Protein AF-A0A8S3JHW5-F1 (afdb_monomer_lite)

Structure (mmCIF, N/CA/C/O backbone):
data_AF-A0A8S3JHW5-F1
#
_entry.id   AF-A0A8S3JHW5-F1
#
loop_
_atom_site.group_PDB
_atom_site.id
_atom_site.type_symbol
_atom_site.label_atom_id
_atom_site.label_alt_id
_atom_site.label_comp_id
_atom_site.label_asym_id
_atom_site.label_entity_id
_atom_site.label_seq_id
_atom_site.pdbx_PDB_ins_code
_atom_site.Cartn_x
_atom_site.Cartn_y
_atom_site.Cartn_z
_atom_site.occupancy
_atom_site.B_iso_or_equiv
_atom_site.auth_seq_id
_atom_site.auth_comp_id
_atom_site.auth_asym_id
_atom_site.auth_atom_id
_atom_site.pdbx_PDB_model_num
ATOM 1 N N . VAL A 1 1 ? 0.989 -4.418 7.728 1.00 42.28 1 VAL A N 1
ATOM 2 C CA . VAL A 1 1 ? -0.104 -4.274 6.741 1.00 42.28 1 VAL A CA 1
ATOM 3 C C . VAL A 1 1 ? 0.457 -4.652 5.375 1.00 42.28 1 VAL A C 1
ATOM 5 O O . VAL A 1 1 ? 1.596 -4.305 5.095 1.00 42.28 1 VAL A O 1
ATOM 8 N N . ARG A 1 2 ? -0.234 -5.483 4.581 1.00 38.41 2 ARG A N 1
ATOM 9 C CA . ARG A 1 2 ? 0.248 -5.898 3.248 1.00 38.41 2 ARG A CA 1
ATOM 10 C C . ARG A 1 2 ? -0.390 -4.970 2.220 1.00 38.41 2 ARG A C 1
ATOM 12 O O . ARG A 1 2 ? -1.600 -5.035 2.038 1.00 38.41 2 ARG A O 1
ATOM 19 N N . ILE A 1 3 ? 0.409 -4.137 1.556 1.00 46.38 3 ILE A N 1
ATOM 20 C CA . ILE A 1 3 ? -0.020 -3.466 0.327 1.00 46.38 3 ILE A CA 1
ATOM 21 C C . ILE A 1 3 ? -0.131 -4.574 -0.718 1.00 46.38 3 ILE A C 1
ATOM 23 O O . ILE A 1 3 ? 0.880 -5.123 -1.156 1.00 46.38 3 ILE A O 1
ATOM 27 N N . VAL A 1 4 ? -1.356 -4.999 -1.018 1.00 47.97 4 VAL A N 1
ATOM 28 C CA . VAL A 1 4 ? -1.604 -5.994 -2.062 1.00 47.97 4 VAL A CA 1
ATOM 29 C C . VAL A 1 4 ? -1.750 -5.222 -3.370 1.00 47.97 4 VAL A C 1
ATOM 31 O O . VAL A 1 4 ? -2.743 -4.512 -3.522 1.00 47.97 4 VAL A O 1
ATOM 34 N N . PRO A 1 5 ? -0.783 -5.308 -4.301 1.00 45.47 5 PRO A N 1
ATOM 35 C CA . PRO A 1 5 ? -0.954 -4.726 -5.621 1.00 45.47 5 PRO A CA 1
ATOM 36 C C . PRO A 1 5 ? -2.159 -5.385 -6.300 1.00 45.47 5 PRO A C 1
ATOM 38 O O . PRO A 1 5 ? -2.330 -6.609 -6.264 1.00 45.47 5 PRO A O 1
ATOM 41 N N . THR A 1 6 ? -3.000 -4.563 -6.918 1.00 52.69 6 THR A N 1
ATOM 42 C CA . THR A 1 6 ? -4.248 -4.945 -7.598 1.00 52.69 6 THR A CA 1
ATOM 43 C C . THR A 1 6 ? -4.045 -5.949 -8.738 1.00 52.69 6 THR A C 1
ATOM 45 O O . THR A 1 6 ? -5.010 -6.567 -9.174 1.00 52.69 6 THR A O 1
ATOM 48 N N . SER A 1 7 ? -2.804 -6.212 -9.162 1.00 49.19 7 SER A N 1
ATOM 49 C CA . SER A 1 7 ? -2.470 -7.207 -10.188 1.00 49.19 7 SER A CA 1
ATOM 50 C C . SER A 1 7 ? -2.623 -8.675 -9.757 1.00 49.19 7 SER A C 1
ATOM 52 O O . SER A 1 7 ? -2.603 -9.550 -10.619 1.00 49.19 7 SER A O 1
ATOM 54 N N . THR A 1 8 ? -2.809 -8.971 -8.463 1.00 44.16 8 THR A N 1
ATOM 55 C CA . THR A 1 8 ? -2.919 -10.362 -7.958 1.00 44.16 8 THR A CA 1
ATOM 56 C C . THR A 1 8 ? -4.322 -10.718 -7.452 1.00 44.16 8 THR A C 1
ATOM 58 O O . THR A 1 8 ? -4.580 -11.861 -7.068 1.00 44.16 8 THR A O 1
ATOM 61 N N . ILE A 1 9 ? -5.266 -9.774 -7.448 1.00 46.56 9 ILE A N 1
ATOM 62 C CA . ILE A 1 9 ? -6.630 -10.063 -7.001 1.00 46.56 9 ILE A CA 1
ATOM 63 C C . ILE A 1 9 ? -7.411 -10.627 -8.190 1.00 46.56 9 ILE A C 1
ATOM 65 O O . ILE A 1 9 ? -7.928 -9.897 -9.028 1.00 46.56 9 ILE A O 1
ATOM 69 N N . ASN A 1 10 ? -7.515 -11.955 -8.254 1.00 43.38 10 ASN A N 1
ATOM 70 C CA . ASN A 1 10 ? -8.524 -12.630 -9.065 1.00 43.38 10 ASN A CA 1
ATOM 71 C C . ASN A 1 10 ? -9.903 -12.310 -8.453 1.00 43.38 10 ASN A C 1
ATOM 73 O O . ASN A 1 10 ? -10.388 -13.023 -7.577 1.00 43.38 10 ASN A O 1
ATOM 77 N N . VAL A 1 11 ? -10.524 -11.210 -8.889 1.00 52.12 11 VAL A N 1
ATOM 78 C CA . VAL A 1 11 ? -11.856 -10.741 -8.440 1.00 52.12 11 VAL A CA 1
ATOM 79 C C . VAL A 1 11 ? -12.995 -11.687 -8.894 1.00 52.12 11 VAL A C 1
ATOM 81 O O . VAL A 1 11 ? -14.164 -11.488 -8.571 1.00 52.12 11 VAL A O 1
ATOM 84 N N . TYR A 1 12 ? -12.689 -12.786 -9.586 1.00 42.16 12 TYR A N 1
ATOM 85 C CA . TYR A 1 12 ? -13.671 -13.730 -10.126 1.00 42.16 12 TYR A CA 1
ATOM 86 C C . TYR A 1 12 ? -14.247 -14.718 -9.101 1.00 42.16 12 TYR A C 1
ATOM 88 O O . TYR A 1 12 ? -14.227 -15.909 -9.368 1.00 42.16 12 TYR A O 1
ATOM 96 N N . GLN A 1 13 ? -14.765 -14.294 -7.947 1.00 47.91 13 GLN A N 1
ATOM 97 C CA . GLN A 1 13 ? -15.708 -15.133 -7.171 1.00 47.91 13 GLN A CA 1
ATOM 98 C C . GLN A 1 13 ? -16.649 -14.326 -6.254 1.00 47.91 13 GLN A C 1
ATOM 100 O O . GLN A 1 13 ? -17.222 -14.866 -5.311 1.00 47.91 13 GLN A O 1
ATOM 105 N N . LEU A 1 14 ? -16.897 -13.042 -6.533 1.00 49.75 14 LEU A N 1
ATOM 106 C CA . LEU A 1 14 ? -18.081 -12.371 -5.984 1.00 49.75 14 LEU A CA 1
ATOM 107 C C . LEU A 1 14 ? -19.259 -12.561 -6.944 1.00 49.75 14 LEU A C 1
ATOM 109 O O . LEU A 1 14 ? -19.711 -11.647 -7.627 1.00 49.75 14 LEU A O 1
ATOM 113 N N . GLN A 1 15 ? -19.777 -13.792 -6.977 1.00 54.75 15 GLN A N 1
ATOM 114 C CA . GLN A 1 15 ? -21.149 -14.023 -7.409 1.00 54.75 15 GLN A CA 1
ATOM 115 C C . GLN A 1 15 ? -22.091 -13.266 -6.467 1.00 54.75 15 GLN A C 1
ATOM 117 O O . GLN A 1 15 ? -22.331 -13.709 -5.345 1.00 54.75 15 GLN A O 1
ATOM 122 N N . ARG A 1 16 ? -22.706 -12.184 -6.950 1.00 42.84 16 ARG A N 1
ATOM 123 C CA . ARG A 1 16 ? -24.133 -11.931 -6.710 1.00 42.84 16 ARG A CA 1
ATOM 124 C C . ARG A 1 16 ? -24.706 -10.948 -7.728 1.00 42.84 16 ARG A C 1
ATOM 126 O O . ARG A 1 16 ? -24.426 -9.761 -7.702 1.00 42.84 16 ARG A O 1
ATOM 133 N N . LYS A 1 17 ? -25.616 -11.513 -8.526 1.00 46.81 17 LYS A N 1
ATOM 134 C CA . LYS A 1 17 ? -26.783 -10.875 -9.141 1.00 46.81 17 LYS A CA 1
ATOM 135 C C . LYS A 1 17 ? -26.469 -9.807 -10.194 1.00 46.81 17 LYS A C 1
ATOM 137 O O . LYS A 1 17 ? -26.501 -8.612 -9.940 1.00 46.81 17 LYS A O 1
ATOM 142 N N . SER A 1 18 ? -26.244 -10.313 -11.407 1.00 48.34 18 SER A N 1
ATOM 143 C CA . SER A 1 18 ? -26.348 -9.581 -12.668 1.00 48.34 18 SER A CA 1
ATOM 144 C C . SER A 1 18 ? -27.630 -8.741 -12.688 1.00 48.34 18 SER A C 1
ATOM 146 O O . SER A 1 18 ? -28.738 -9.268 -12.786 1.00 48.34 18 SER A O 1
ATOM 148 N N . VAL A 1 19 ? -27.462 -7.430 -12.556 1.00 58.53 19 VAL A N 1
ATOM 149 C CA . VAL A 1 19 ? -28.367 -6.448 -13.141 1.00 58.53 19 VAL A CA 1
ATOM 150 C C . VAL A 1 19 ? -27.819 -6.230 -14.546 1.00 58.53 19 VAL A C 1
ATOM 152 O O . VAL A 1 19 ? -26.708 -5.731 -14.703 1.00 58.53 19 VAL A O 1
ATOM 155 N N . ARG A 1 20 ? -28.554 -6.701 -15.559 1.00 47.56 20 ARG A N 1
ATOM 156 C CA . ARG A 1 20 ? -28.301 -6.330 -16.955 1.00 47.56 20 ARG A CA 1
ATOM 157 C C . ARG A 1 20 ? -28.579 -4.840 -17.081 1.00 47.56 20 ARG A C 1
ATOM 159 O O . ARG A 1 20 ? -29.721 -4.422 -16.914 1.00 47.56 20 ARG A O 1
ATOM 166 N N . PHE A 1 21 ? -27.535 -4.071 -17.344 1.00 50.41 21 PHE A N 1
ATOM 167 C CA . PHE A 1 21 ? -27.669 -2.776 -17.985 1.00 50.41 21 PHE A CA 1
ATOM 168 C C . PHE A 1 21 ? -27.368 -3.008 -19.462 1.00 50.41 21 PHE A C 1
ATOM 170 O O . PHE A 1 21 ? -26.223 -3.258 -19.828 1.00 50.41 21 PHE A O 1
ATOM 177 N N . ASP A 1 22 ? -28.426 -3.014 -20.270 1.00 58.19 22 ASP A N 1
ATOM 178 C CA . ASP A 1 22 ? -28.321 -2.872 -21.715 1.00 58.19 22 ASP A CA 1
ATOM 179 C C . ASP A 1 22 ? -28.131 -1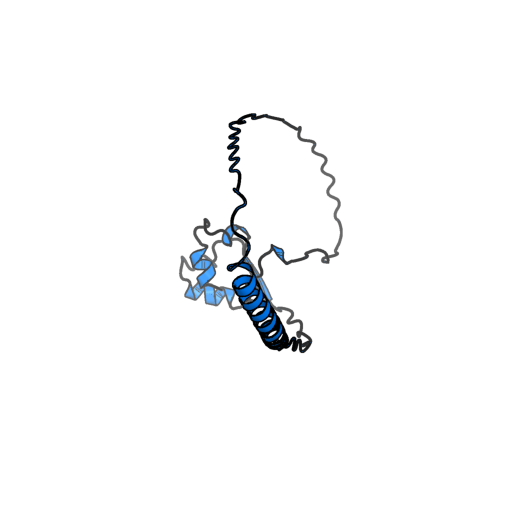.378 -21.991 1.00 58.19 22 ASP A C 1
ATOM 181 O O . ASP A 1 22 ? -29.072 -0.593 -21.879 1.00 58.19 22 ASP A O 1
ATOM 185 N N . THR A 1 23 ? -26.911 -0.975 -22.322 1.00 62.84 23 THR A N 1
ATOM 186 C CA . THR A 1 23 ? -26.661 0.286 -23.024 1.00 62.84 23 THR A CA 1
ATOM 187 C C . THR A 1 23 ? -25.797 -0.044 -24.223 1.00 62.84 23 THR A C 1
ATOM 189 O O . THR A 1 23 ? -24.582 -0.196 -24.115 1.00 62.84 23 THR A O 1
ATOM 192 N N . ASN A 1 24 ? -26.494 -0.239 -25.343 1.00 49.25 24 ASN A N 1
ATOM 193 C CA . ASN A 1 24 ? -25.957 -0.014 -26.672 1.00 49.25 24 ASN A CA 1
ATOM 194 C C . ASN A 1 24 ? -25.542 1.452 -26.724 1.00 49.25 24 ASN A C 1
ATOM 196 O O . ASN A 1 24 ? -26.404 2.291 -26.504 1.00 49.25 24 ASN A O 1
ATOM 200 N N . ASP A 1 25 ? -24.278 1.729 -27.003 1.00 61.38 25 ASP A N 1
ATOM 201 C CA . ASP A 1 25 ? -23.869 2.961 -27.665 1.00 61.38 25 ASP A CA 1
ATOM 202 C C . ASP A 1 25 ? -22.606 2.618 -28.457 1.00 61.38 25 ASP A C 1
ATOM 204 O O . ASP A 1 25 ? -21.506 2.470 -27.920 1.00 61.38 25 ASP A O 1
ATOM 208 N N . GLU A 1 26 ? -22.839 2.368 -29.745 1.00 62.06 26 GLU A N 1
ATOM 209 C CA . GLU A 1 26 ? -21.842 2.405 -30.806 1.00 62.06 26 GLU A CA 1
ATOM 210 C C . GLU A 1 26 ? -21.247 3.817 -30.833 1.00 62.06 26 GLU A C 1
ATOM 212 O O . GLU A 1 26 ? -21.981 4.799 -30.947 1.00 62.06 26 GLU A O 1
ATOM 217 N N . VAL A 1 27 ? -19.927 3.930 -30.711 1.00 63.94 27 VAL A N 1
ATOM 218 C CA . VAL A 1 27 ? -19.210 5.146 -31.096 1.00 63.94 27 VAL A CA 1
ATOM 219 C C . VAL A 1 27 ? -18.075 4.721 -32.005 1.00 63.94 27 VAL A C 1
ATOM 221 O O . VAL A 1 27 ? -17.264 3.863 -31.650 1.00 63.94 27 VAL A O 1
ATOM 224 N N . ASP A 1 28 ? -18.127 5.310 -33.191 1.00 59.47 28 ASP A N 1
ATOM 225 C CA . ASP A 1 28 ? -17.386 4.969 -34.386 1.00 59.47 28 ASP A CA 1
ATOM 226 C C . ASP A 1 28 ? -15.867 5.084 -34.238 1.00 59.47 28 ASP A C 1
ATOM 228 O O . ASP A 1 28 ? -15.314 5.888 -33.483 1.00 59.47 28 ASP A O 1
ATOM 232 N N . GLU A 1 29 ? -15.224 4.212 -35.004 1.00 59.66 29 GLU A N 1
ATOM 233 C CA . GLU A 1 29 ? -13.796 4.095 -35.226 1.00 59.66 29 GLU A CA 1
ATOM 234 C C . GLU A 1 29 ? -13.305 5.248 -36.110 1.00 59.66 29 GLU A C 1
ATOM 236 O O . GLU A 1 29 ? -13.650 5.305 -37.287 1.00 59.66 29 GLU A O 1
ATOM 241 N N . ASP A 1 30 ? -12.431 6.104 -35.579 1.00 63.56 30 ASP A N 1
ATOM 242 C CA . ASP A 1 30 ? -11.592 6.971 -36.405 1.00 63.56 30 ASP A CA 1
ATOM 243 C C . ASP A 1 30 ? -10.150 6.452 -36.358 1.00 63.56 30 ASP A C 1
ATOM 245 O O . ASP A 1 30 ? -9.401 6.628 -35.390 1.00 63.56 30 ASP A O 1
ATOM 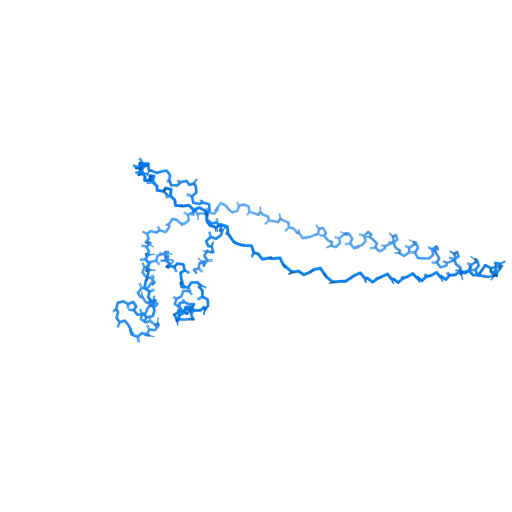249 N N . GLU A 1 31 ? -9.796 5.748 -37.432 1.00 65.69 31 GLU A N 1
ATOM 250 C CA . GLU A 1 31 ? -8.433 5.472 -37.863 1.00 65.69 31 GLU A CA 1
ATOM 251 C C . GLU A 1 31 ? -7.660 6.789 -38.015 1.00 65.69 31 GLU A C 1
ATOM 253 O O . GLU A 1 31 ? -8.084 7.655 -38.774 1.00 65.69 31 GLU A O 1
ATOM 258 N N . GLU A 1 32 ? -6.462 6.913 -37.433 1.00 66.69 32 GLU A N 1
ATOM 259 C CA . GLU A 1 32 ? -5.444 7.712 -38.116 1.00 66.69 32 GLU A CA 1
ATOM 260 C C . GLU A 1 32 ? -4.013 7.204 -37.902 1.00 66.69 32 GLU A C 1
ATOM 262 O O . GLU A 1 32 ? -3.592 6.710 -36.856 1.00 66.69 32 GLU A O 1
ATOM 267 N N . GLU A 1 33 ? -3.308 7.288 -39.015 1.00 59.44 33 GLU A N 1
ATOM 268 C CA . GLU A 1 33 ? -2.113 6.610 -39.469 1.00 59.44 33 GLU A CA 1
ATOM 269 C C . GLU A 1 33 ? -0.856 7.427 -39.111 1.00 59.44 33 GLU A C 1
ATOM 271 O O . GLU A 1 33 ? -0.836 8.633 -39.331 1.00 59.44 33 GLU A O 1
ATOM 276 N N . ASP A 1 34 ? 0.254 6.806 -38.676 1.00 60.62 34 ASP A N 1
ATOM 277 C CA . ASP A 1 34 ? 1.567 7.402 -38.975 1.00 60.62 34 ASP A CA 1
ATOM 278 C C . ASP A 1 34 ? 2.662 6.369 -39.284 1.00 60.62 34 ASP A C 1
ATOM 280 O O . ASP A 1 34 ? 3.008 5.466 -38.514 1.00 60.62 34 ASP A O 1
ATOM 284 N N . LYS A 1 35 ? 3.210 6.547 -40.486 1.00 57.94 35 LYS A N 1
ATOM 285 C CA . LYS A 1 35 ? 4.257 5.784 -41.158 1.00 57.94 35 LYS A CA 1
ATOM 286 C C . LYS A 1 35 ? 5.557 6.586 -41.104 1.00 57.94 35 LYS A C 1
ATOM 288 O O . LYS A 1 35 ? 5.763 7.469 -41.932 1.00 57.94 35 LYS A O 1
ATOM 293 N N . ARG A 1 36 ? 6.532 6.187 -40.283 1.00 51.00 36 ARG A N 1
ATOM 294 C CA . ARG A 1 36 ? 7.977 6.440 -40.523 1.00 51.00 36 ARG A CA 1
ATOM 295 C C . ARG A 1 36 ? 8.783 5.744 -39.429 1.00 51.00 36 ARG A C 1
ATOM 297 O O . ARG A 1 36 ? 8.609 6.028 -38.262 1.00 51.00 36 ARG A O 1
ATOM 304 N N . SER A 1 37 ? 9.724 4.846 -39.703 1.00 51.62 37 SER A N 1
ATOM 305 C CA . SER A 1 37 ? 10.972 5.185 -40.382 1.00 51.62 37 SER A CA 1
ATOM 306 C C . SER A 1 37 ? 11.804 3.911 -40.605 1.00 51.62 37 SER A C 1
ATOM 308 O O . SER A 1 37 ? 12.330 3.316 -39.668 1.00 51.62 37 SER A O 1
ATOM 310 N N . LYS A 1 38 ? 11.949 3.509 -41.873 1.00 57.22 38 LYS A N 1
ATOM 311 C CA . LYS A 1 38 ? 12.941 2.538 -42.362 1.00 57.22 38 LYS A CA 1
ATOM 312 C C . LYS A 1 38 ? 14.258 3.261 -42.646 1.00 57.22 38 LYS A C 1
ATOM 314 O O . LYS A 1 38 ? 14.325 3.936 -43.666 1.00 57.22 38 LYS A O 1
ATOM 319 N N . ARG A 1 39 ? 15.305 3.072 -41.835 1.00 49.66 39 ARG A N 1
ATOM 320 C CA . ARG A 1 39 ? 16.740 3.295 -42.157 1.00 49.66 39 ARG A CA 1
ATOM 321 C C . ARG A 1 39 ? 17.547 2.543 -41.081 1.00 49.66 39 ARG A C 1
ATOM 323 O O . ARG A 1 39 ? 17.254 2.740 -39.918 1.00 49.66 39 ARG A O 1
ATOM 330 N N . ARG A 1 40 ? 18.547 1.693 -41.319 1.00 49.66 40 ARG A N 1
ATOM 331 C CA . ARG A 1 40 ? 19.406 1.403 -42.472 1.00 49.66 40 ARG A CA 1
ATOM 332 C C . ARG A 1 40 ? 20.055 0.026 -42.256 1.00 49.66 40 ARG A C 1
ATOM 334 O O . ARG A 1 40 ? 20.357 -0.355 -41.133 1.00 49.66 40 ARG A O 1
ATOM 341 N N . ILE A 1 41 ? 20.302 -0.646 -43.371 1.00 50.94 41 ILE A N 1
ATOM 342 C CA . ILE A 1 41 ? 21.100 -1.861 -43.545 1.00 50.94 41 ILE A CA 1
ATOM 343 C C . ILE A 1 41 ? 22.591 -1.497 -43.466 1.00 50.94 41 ILE A C 1
ATOM 345 O O . ILE A 1 41 ? 23.000 -0.493 -44.050 1.00 50.94 41 ILE A O 1
ATOM 349 N N . GLY A 1 42 ? 23.398 -2.326 -42.799 1.00 44.06 42 GLY A N 1
ATOM 350 C CA . GLY A 1 42 ? 24.859 -2.269 -42.839 1.00 44.06 42 GLY A CA 1
ATOM 351 C C . GLY A 1 42 ? 25.439 -3.681 -42.867 1.00 44.06 42 GLY A C 1
ATOM 352 O O . GLY A 1 42 ? 25.534 -4.328 -41.831 1.00 44.06 42 GLY A O 1
ATOM 353 N N . TYR A 1 43 ? 25.784 -4.158 -44.064 1.00 51.84 43 TYR A N 1
ATOM 354 C CA . TYR A 1 43 ? 26.558 -5.380 -44.283 1.00 51.84 43 TYR A CA 1
ATOM 355 C C . TYR A 1 43 ? 28.038 -5.096 -44.004 1.00 51.84 43 TYR A C 1
ATOM 357 O O . TYR A 1 43 ? 28.596 -4.161 -44.575 1.00 51.84 43 TYR A O 1
ATOM 365 N N . ALA A 1 44 ? 28.685 -5.925 -43.184 1.00 44.81 44 ALA A N 1
ATOM 366 C CA . ALA A 1 44 ? 30.140 -5.989 -43.088 1.00 44.81 44 ALA A CA 1
ATOM 367 C C . ALA A 1 44 ? 30.581 -7.444 -43.282 1.00 44.81 44 ALA A C 1
ATOM 369 O O . ALA A 1 44 ? 30.580 -8.260 -42.363 1.00 44.81 44 ALA A O 1
ATOM 370 N N . SER A 1 45 ? 30.908 -7.751 -44.533 1.00 55.59 45 SER A N 1
ATOM 371 C CA . SER A 1 45 ? 31.544 -8.983 -44.979 1.00 55.59 45 SER A CA 1
ATOM 372 C C . SER A 1 45 ? 33.027 -8.932 -44.611 1.00 55.59 45 SER A C 1
ATOM 374 O O . SER A 1 45 ? 33.769 -8.122 -45.160 1.00 55.59 45 SER A O 1
ATOM 376 N N . GLY A 1 46 ? 33.461 -9.790 -43.690 1.00 42.16 46 GLY A N 1
ATOM 377 C CA . GLY A 1 46 ? 34.867 -9.964 -43.323 1.00 42.16 46 GLY A CA 1
ATOM 378 C C . GLY A 1 46 ? 35.292 -11.407 -43.551 1.00 42.16 46 GLY A C 1
ATOM 379 O O . GLY A 1 46 ? 35.147 -12.246 -42.669 1.00 42.16 46 GLY A O 1
ATOM 380 N N . CYS A 1 47 ? 35.778 -11.695 -44.756 1.00 46.88 47 CYS A N 1
ATOM 381 C CA . CYS A 1 47 ? 36.433 -12.950 -45.103 1.00 46.88 47 CYS A CA 1
ATOM 382 C C . CYS A 1 47 ? 37.906 -12.843 -44.685 1.00 46.88 47 CYS A C 1
ATOM 384 O O . CYS A 1 47 ? 38.602 -11.966 -45.189 1.00 46.88 47 CYS A O 1
ATOM 386 N N . CYS A 1 48 ? 38.385 -13.726 -43.807 1.00 43.28 48 CYS A N 1
ATOM 387 C CA . CYS A 1 48 ? 39.817 -13.898 -43.566 1.00 43.28 48 CYS A CA 1
ATOM 388 C C . CYS A 1 48 ? 40.164 -15.385 -43.595 1.00 43.28 48 CYS A C 1
ATOM 390 O O . CYS A 1 48 ? 39.776 -16.163 -42.727 1.00 43.28 48 CYS A O 1
ATOM 392 N N . CYS A 1 49 ? 40.901 -15.739 -44.641 1.00 43.84 49 CYS A N 1
ATOM 393 C CA . CYS A 1 49 ? 41.497 -17.032 -44.910 1.00 43.84 49 CYS A CA 1
ATOM 394 C C . CYS A 1 49 ? 42.515 -17.380 -43.815 1.00 43.84 49 CYS A C 1
ATOM 396 O O . CYS A 1 49 ? 43.478 -16.639 -43.612 1.00 43.84 49 CYS A O 1
ATOM 398 N N . THR A 1 50 ? 42.350 -18.512 -43.135 1.00 44.50 50 THR A N 1
ATOM 399 C CA . THR A 1 50 ? 43.374 -19.050 -42.235 1.00 44.50 50 THR A CA 1
ATOM 400 C C . THR A 1 50 ? 44.253 -20.050 -42.975 1.00 44.50 50 THR A C 1
ATOM 402 O O . THR A 1 50 ? 43.837 -21.127 -43.391 1.00 44.50 50 THR A O 1
ATOM 405 N N . SER A 1 51 ? 45.498 -19.617 -43.157 1.00 45.72 51 SER A N 1
ATOM 406 C CA . SER A 1 51 ? 46.628 -20.347 -43.718 1.00 45.72 51 SER A CA 1
ATOM 407 C C . SER A 1 51 ? 46.986 -21.559 -42.852 1.00 45.72 51 SER A C 1
ATOM 409 O O . SER A 1 51 ? 47.268 -21.432 -41.660 1.00 45.72 51 SER A O 1
ATOM 411 N N . SER A 1 52 ? 46.970 -22.741 -43.463 1.00 56.38 52 SER A N 1
ATOM 412 C CA . SER A 1 52 ? 47.371 -24.016 -42.878 1.00 56.38 52 SER A CA 1
ATOM 413 C C . SER A 1 52 ? 48.870 -24.222 -43.061 1.00 56.38 52 SER A C 1
ATOM 415 O O . SER A 1 52 ? 49.274 -24.530 -44.173 1.00 56.38 52 SER A O 1
ATOM 417 N N . ASN A 1 53 ? 49.688 -24.099 -42.011 1.00 52.38 53 ASN A N 1
ATOM 418 C CA . ASN A 1 53 ? 51.063 -24.620 -41.999 1.00 52.38 53 ASN A CA 1
ATOM 419 C C . ASN A 1 53 ? 51.549 -24.833 -40.553 1.00 52.38 53 ASN A C 1
ATOM 421 O O . ASN A 1 53 ? 51.607 -23.878 -39.784 1.00 52.38 53 ASN A O 1
ATOM 425 N N . GLY A 1 54 ? 51.952 -26.061 -40.193 1.00 53.53 54 GLY A N 1
ATOM 426 C CA . GLY A 1 54 ? 52.792 -26.295 -39.003 1.00 53.53 54 GLY A CA 1
ATOM 427 C C . GLY A 1 54 ? 52.379 -27.429 -38.059 1.00 53.53 54 GLY A C 1
ATOM 428 O O . GLY A 1 54 ? 52.406 -27.261 -36.841 1.00 53.53 54 GLY A O 1
ATOM 429 N N . PHE A 1 55 ? 52.004 -28.597 -38.580 1.00 55.97 55 PHE A N 1
ATOM 430 C CA . PHE A 1 55 ? 51.708 -29.776 -37.762 1.00 55.97 55 PHE A CA 1
ATOM 431 C C . PHE A 1 55 ? 52.992 -30.591 -37.556 1.00 55.97 55 PHE A C 1
ATOM 433 O O . PHE A 1 55 ? 53.418 -31.264 -38.481 1.00 55.97 55 PHE A O 1
ATOM 440 N N . THR A 1 56 ? 53.632 -30.509 -36.383 1.00 55.22 56 THR A N 1
ATOM 441 C CA . THR A 1 56 ? 54.417 -31.636 -35.801 1.00 55.22 56 THR A CA 1
ATOM 442 C C . THR A 1 56 ? 54.886 -31.414 -34.356 1.00 55.22 56 THR A C 1
ATOM 444 O O . THR A 1 56 ? 55.248 -32.388 -33.706 1.00 55.22 56 THR A O 1
ATOM 447 N N . LYS A 1 57 ? 54.817 -30.202 -33.779 1.00 56.50 57 LYS A N 1
ATOM 448 C CA . LYS A 1 57 ? 55.086 -30.002 -3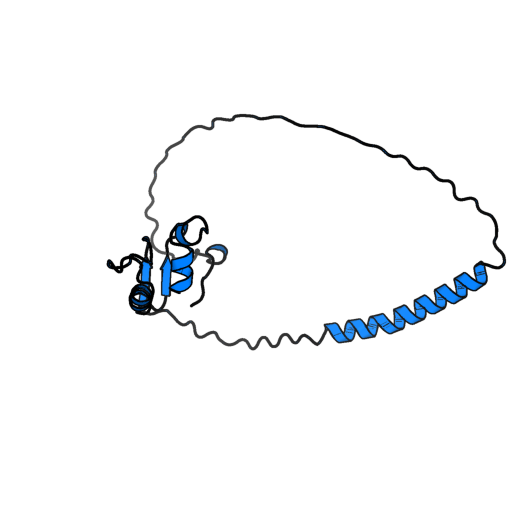2.329 1.00 56.50 57 LYS A CA 1
ATOM 449 C C . LYS A 1 57 ? 53.940 -29.387 -31.521 1.00 56.50 57 LYS A C 1
ATOM 451 O O . LYS A 1 57 ? 53.866 -29.608 -30.318 1.00 56.50 57 LYS A O 1
ATOM 456 N N . LEU A 1 58 ? 52.994 -28.709 -32.174 1.00 56.47 58 LEU A N 1
ATOM 457 C CA . LEU A 1 58 ? 51.809 -28.138 -31.521 1.00 56.47 58 LEU A CA 1
ATOM 458 C C . LEU A 1 58 ? 50.747 -29.202 -31.171 1.00 56.47 58 LEU A C 1
ATOM 460 O O . LEU A 1 58 ? 49.996 -29.039 -30.215 1.00 56.47 58 LEU A O 1
ATOM 464 N N . GLY A 1 59 ? 50.717 -30.320 -31.909 1.00 58.06 59 GLY A N 1
ATOM 465 C CA . GLY A 1 59 ? 49.718 -31.379 -31.734 1.00 58.06 59 GLY A CA 1
ATOM 466 C C . GLY A 1 59 ? 49.807 -32.108 -30.390 1.00 58.06 59 GLY A C 1
ATOM 467 O O . GLY A 1 59 ? 48.779 -32.388 -29.786 1.00 58.06 59 GLY A O 1
ATOM 468 N N . LEU A 1 60 ? 51.015 -32.357 -29.871 1.00 61.03 60 LEU A N 1
ATOM 469 C CA . LEU A 1 60 ? 51.179 -33.030 -28.576 1.00 61.03 60 LEU A CA 1
ATOM 470 C C . LEU A 1 60 ? 50.809 -32.104 -27.405 1.00 61.03 60 LEU A C 1
ATOM 472 O O . LEU A 1 60 ? 50.162 -32.537 -26.457 1.00 61.03 60 LEU A O 1
ATOM 476 N N . ALA A 1 61 ? 51.157 -30.817 -27.501 1.00 61.00 61 ALA A N 1
ATOM 477 C CA . ALA A 1 61 ? 50.795 -29.825 -26.492 1.00 61.00 61 ALA A CA 1
ATOM 478 C C . ALA A 1 61 ? 49.273 -29.605 -26.422 1.00 61.00 61 ALA A C 1
ATOM 480 O O . ALA A 1 61 ? 48.726 -29.535 -25.326 1.00 61.00 61 ALA A O 1
ATOM 481 N N . LEU A 1 62 ? 48.583 -29.577 -27.571 1.00 62.97 62 LEU A N 1
ATOM 482 C CA . LEU A 1 62 ? 47.119 -29.466 -27.643 1.00 62.97 62 LEU A CA 1
ATOM 483 C C . LEU A 1 62 ? 46.394 -30.712 -27.114 1.00 62.97 62 LEU A C 1
ATOM 485 O O . LEU A 1 62 ? 45.334 -30.593 -26.505 1.00 62.97 62 LEU A O 1
ATOM 489 N N . MET A 1 63 ? 46.969 -31.903 -27.301 1.00 70.44 63 MET A N 1
ATOM 490 C CA . MET A 1 63 ? 46.410 -33.139 -26.740 1.00 70.44 63 MET A CA 1
ATOM 491 C C . MET A 1 63 ? 46.517 -33.157 -25.212 1.00 70.44 63 MET A C 1
ATOM 493 O O . MET A 1 63 ? 45.552 -33.494 -24.530 1.00 70.44 63 MET A O 1
ATOM 497 N N . ILE A 1 64 ? 47.663 -32.745 -24.658 1.00 74.94 64 ILE A N 1
ATOM 498 C CA . ILE A 1 64 ? 47.874 -32.735 -23.204 1.00 74.94 64 ILE A CA 1
ATOM 499 C C . ILE A 1 64 ? 46.976 -31.690 -22.529 1.00 74.94 64 ILE A C 1
ATOM 501 O O . ILE A 1 64 ? 46.339 -31.998 -21.521 1.00 74.94 64 ILE A O 1
ATOM 505 N N . THR A 1 65 ? 46.864 -30.479 -23.088 1.00 77.31 65 THR A N 1
ATOM 506 C CA . THR A 1 65 ? 45.971 -29.452 -22.527 1.00 77.31 65 THR A CA 1
ATOM 507 C C . THR A 1 65 ? 44.496 -29.819 -22.681 1.00 77.31 65 THR A C 1
ATOM 509 O O . THR A 1 65 ? 43.719 -29.569 -21.760 1.00 77.31 65 THR A O 1
ATOM 512 N N . GLY A 1 66 ? 44.109 -30.471 -23.782 1.00 79.69 66 GLY A N 1
ATOM 513 C CA . GLY A 1 66 ? 42.743 -30.954 -23.997 1.00 79.69 66 GLY A CA 1
ATOM 514 C C . GLY A 1 66 ? 42.320 -32.039 -23.003 1.00 79.69 66 GLY A C 1
ATOM 515 O O . GLY A 1 66 ? 41.239 -31.950 -22.418 1.00 79.69 66 GLY A O 1
ATOM 516 N N . VAL A 1 67 ? 43.182 -33.032 -22.751 1.00 82.31 67 VAL A N 1
ATOM 517 C CA . VAL A 1 67 ? 42.897 -34.101 -21.775 1.00 82.31 67 VAL A CA 1
ATOM 518 C C . VAL A 1 67 ? 42.854 -33.542 -20.351 1.00 82.31 67 VAL A C 1
ATOM 520 O O . VAL A 1 67 ? 41.942 -33.873 -19.595 1.00 82.31 67 VAL A O 1
ATOM 523 N N . LEU A 1 68 ? 43.779 -32.643 -19.994 1.00 85.00 68 LEU A N 1
ATOM 524 C CA . LEU A 1 68 ? 43.784 -31.999 -18.679 1.00 85.00 68 LEU A CA 1
ATOM 525 C C . LEU A 1 68 ? 42.514 -31.164 -18.448 1.00 85.00 68 LEU A C 1
ATOM 527 O O . LEU A 1 68 ? 41.914 -31.240 -17.376 1.00 85.00 68 LEU A O 1
ATOM 531 N N . PHE A 1 69 ? 42.064 -30.417 -19.460 1.00 84.38 69 PHE A N 1
ATOM 532 C CA . PHE A 1 69 ? 40.825 -29.642 -19.391 1.00 84.38 69 PHE A CA 1
ATOM 533 C C . PHE A 1 69 ? 39.599 -30.541 -19.186 1.00 84.38 69 PHE A C 1
ATOM 535 O O . PHE A 1 69 ? 38.755 -30.244 -18.342 1.00 84.38 69 PHE A O 1
ATOM 542 N N . LEU A 1 70 ? 39.525 -31.676 -19.889 1.00 85.69 70 LEU A N 1
ATOM 543 C CA . LEU A 1 70 ? 38.411 -32.618 -19.764 1.00 85.69 70 LEU A CA 1
ATOM 544 C C . LEU A 1 70 ? 38.347 -33.250 -18.364 1.00 85.69 70 LEU A C 1
ATOM 546 O O . LEU A 1 70 ? 37.264 -33.330 -17.784 1.00 85.69 70 LEU A O 1
ATOM 550 N N . VAL A 1 71 ? 39.494 -33.625 -17.784 1.00 88.19 71 VAL A N 1
ATOM 551 C CA . VAL A 1 71 ? 39.568 -34.165 -16.411 1.00 88.19 71 VAL A CA 1
ATOM 552 C C . VAL A 1 71 ? 39.135 -33.120 -15.376 1.00 88.19 71 VAL A C 1
ATOM 554 O O . VAL A 1 71 ? 38.360 -33.436 -14.474 1.00 88.19 71 VAL A O 1
ATOM 557 N N . ILE A 1 72 ? 39.576 -31.866 -15.526 1.00 87.00 72 ILE A N 1
ATOM 558 C CA . ILE A 1 72 ? 39.192 -30.768 -14.624 1.00 87.00 72 ILE A CA 1
ATOM 559 C C . ILE A 1 72 ? 37.682 -30.500 -14.705 1.00 87.00 72 ILE A C 1
ATOM 561 O O . ILE A 1 72 ? 37.014 -30.404 -13.675 1.00 87.00 72 ILE A O 1
ATOM 565 N N . VAL A 1 73 ? 37.117 -30.429 -15.914 1.00 88.50 73 VAL A N 1
ATOM 566 C CA . VAL A 1 73 ? 35.678 -30.195 -16.117 1.00 88.50 73 VAL A CA 1
ATOM 567 C C . VAL A 1 73 ? 34.841 -31.349 -15.547 1.00 88.50 73 VAL A C 1
ATOM 569 O O . VAL A 1 73 ? 33.864 -31.100 -14.839 1.00 88.50 73 VAL A O 1
ATOM 572 N N . ALA A 1 74 ? 35.250 -32.602 -15.766 1.00 86.88 74 ALA A N 1
ATOM 573 C CA . ALA A 1 74 ? 34.556 -33.777 -15.233 1.00 86.88 74 ALA A CA 1
ATOM 574 C C . ALA A 1 74 ? 34.580 -33.858 -13.693 1.00 86.88 74 ALA A C 1
ATOM 576 O O . ALA A 1 74 ? 33.638 -34.380 -13.102 1.00 86.88 74 ALA A O 1
ATOM 577 N N . ALA A 1 75 ? 35.614 -33.320 -13.036 1.00 86.25 75 ALA A N 1
ATOM 578 C CA . ALA A 1 75 ? 35.710 -33.288 -11.575 1.00 86.25 75 ALA A CA 1
ATOM 579 C C . ALA A 1 75 ? 34.937 -32.117 -10.934 1.00 86.25 75 ALA A C 1
ATOM 581 O O . ALA A 1 75 ? 34.395 -32.264 -9.837 1.00 86.25 75 ALA A O 1
ATOM 582 N N . ILE A 1 76 ? 34.856 -30.960 -11.603 1.00 84.25 76 ILE A N 1
ATOM 583 C CA . ILE A 1 76 ? 34.215 -29.751 -11.050 1.00 84.25 76 ILE A CA 1
ATOM 584 C C . ILE A 1 76 ? 32.687 -29.770 -11.228 1.00 84.25 76 ILE A C 1
ATOM 586 O O . ILE A 1 76 ? 31.965 -29.313 -10.337 1.00 84.25 76 ILE A O 1
ATOM 590 N N . ILE A 1 77 ? 32.164 -30.321 -12.332 1.00 81.75 77 ILE A N 1
ATOM 591 C CA . ILE A 1 77 ? 30.712 -30.349 -12.604 1.00 81.75 77 ILE A CA 1
ATOM 592 C C . ILE A 1 77 ? 29.900 -31.062 -11.498 1.00 81.75 77 ILE A C 1
ATOM 594 O O . ILE A 1 77 ? 28.912 -30.479 -11.038 1.00 81.75 77 ILE A O 1
ATOM 598 N N . PRO A 1 78 ? 30.283 -32.262 -11.011 1.00 77.31 78 PRO A N 1
ATOM 599 C CA . PRO A 1 78 ? 29.538 -32.950 -9.955 1.00 77.31 78 PRO A CA 1
ATOM 600 C C . PRO A 1 78 ? 29.514 -32.153 -8.646 1.00 77.31 78 PRO A C 1
ATOM 602 O O . PRO A 1 78 ? 28.494 -32.118 -7.959 1.00 77.31 78 PRO A O 1
ATOM 605 N N . LEU A 1 79 ? 30.612 -31.460 -8.324 1.00 77.75 79 LEU A N 1
ATOM 606 C CA . LEU A 1 79 ? 30.737 -30.666 -7.102 1.00 77.75 79 LEU A CA 1
ATOM 607 C C . LEU A 1 79 ? 29.810 -29.439 -7.115 1.00 77.75 79 LEU A C 1
ATOM 609 O O . LEU A 1 79 ? 29.141 -29.157 -6.122 1.00 77.75 79 LEU A O 1
ATOM 613 N N . VAL A 1 80 ? 29.707 -28.741 -8.251 1.00 80.19 80 VAL A N 1
ATOM 614 C CA . VAL A 1 80 ? 28.778 -27.606 -8.416 1.00 80.19 80 VAL A CA 1
ATOM 615 C C . VAL A 1 80 ? 27.317 -28.065 -8.365 1.00 80.19 80 VAL A C 1
ATOM 617 O O . VAL A 1 80 ? 26.467 -27.359 -7.819 1.00 80.19 80 VAL A O 1
ATOM 620 N N . PHE A 1 81 ? 27.014 -29.250 -8.901 1.00 76.31 81 PHE A N 1
ATOM 621 C CA . PHE A 1 81 ? 25.661 -29.807 -8.876 1.00 76.31 81 PHE A CA 1
ATOM 622 C C . PHE A 1 81 ? 25.199 -30.149 -7.449 1.00 76.31 81 PHE A C 1
ATOM 624 O O . PHE A 1 81 ? 24.075 -29.817 -7.074 1.00 76.31 81 PHE A O 1
ATOM 631 N N . ILE A 1 82 ? 26.078 -30.721 -6.616 1.00 71.50 82 ILE A N 1
ATOM 632 C CA . ILE A 1 82 ? 25.761 -31.057 -5.216 1.00 71.50 82 ILE A CA 1
ATOM 633 C C . ILE A 1 82 ? 25.468 -29.799 -4.376 1.00 71.50 82 ILE A C 1
ATOM 635 O O . ILE A 1 82 ? 24.589 -29.829 -3.517 1.00 71.50 82 ILE A O 1
ATOM 639 N N . LEU A 1 83 ? 26.120 -28.664 -4.655 1.00 65.56 83 LEU A N 1
ATOM 640 C CA . LEU A 1 83 ? 25.869 -27.411 -3.927 1.00 65.56 83 LEU A CA 1
ATOM 641 C C . LEU A 1 83 ? 24.521 -26.748 -4.267 1.00 65.56 83 LEU A C 1
ATOM 643 O O . LEU A 1 83 ? 23.994 -25.997 -3.449 1.00 65.56 83 LEU A O 1
ATOM 647 N N . LYS A 1 84 ? 23.929 -27.028 -5.436 1.00 61.94 84 LYS A N 1
ATOM 648 C CA . LYS A 1 84 ? 22.640 -26.436 -5.847 1.00 61.94 84 LYS A CA 1
ATOM 649 C C . LYS A 1 84 ? 21.409 -27.162 -5.298 1.00 61.94 84 LYS A C 1
ATOM 651 O O . LYS A 1 84 ? 20.348 -26.549 -5.219 1.00 61.94 84 LYS A O 1
ATOM 656 N N . ASN A 1 85 ? 21.541 -28.420 -4.878 1.00 59.72 85 ASN A N 1
ATOM 657 C CA . ASN A 1 85 ? 20.383 -29.256 -4.532 1.00 59.72 85 ASN A CA 1
ATOM 658 C C . ASN A 1 85 ? 19.996 -29.228 -3.042 1.00 59.72 85 ASN A C 1
ATOM 660 O O . ASN A 1 85 ? 19.010 -29.851 -2.662 1.00 59.72 85 ASN A O 1
ATOM 664 N N . ASN A 1 86 ? 20.715 -28.472 -2.206 1.00 61.62 86 ASN A N 1
ATOM 665 C CA . ASN A 1 86 ? 20.429 -28.366 -0.768 1.00 61.62 86 ASN A CA 1
ATOM 666 C C . ASN A 1 86 ? 19.548 -27.160 -0.392 1.00 61.62 86 ASN A C 1
ATOM 668 O O . ASN A 1 86 ? 19.317 -26.913 0.792 1.00 61.62 86 ASN A O 1
ATOM 672 N N . ALA A 1 87 ? 19.028 -26.409 -1.369 1.00 61.66 87 ALA A N 1
ATOM 673 C CA . ALA A 1 87 ? 18.007 -25.393 -1.123 1.00 61.66 87 ALA A CA 1
ATOM 674 C C . ALA A 1 87 ? 16.661 -26.088 -0.856 1.00 61.66 87 ALA A C 1
ATOM 676 O O . ALA A 1 87 ? 15.835 -26.269 -1.748 1.00 61.66 87 ALA A O 1
ATOM 677 N N . GLY A 1 88 ? 16.491 -26.542 0.386 1.00 53.16 88 GLY A N 1
ATOM 678 C CA . GLY A 1 88 ? 15.312 -27.249 0.853 1.00 53.16 88 GLY A CA 1
ATOM 679 C C . GLY A 1 88 ? 14.028 -26.468 0.600 1.00 53.16 88 GLY A C 1
ATOM 680 O O . GLY A 1 88 ? 13.808 -25.392 1.155 1.00 53.16 88 GLY A O 1
ATOM 681 N N . SER A 1 89 ? 13.124 -27.064 -0.168 1.00 53.97 89 SER A N 1
ATOM 682 C CA . SER A 1 89 ? 11.714 -26.703 -0.151 1.00 53.97 89 SER A CA 1
ATOM 683 C C . SER A 1 89 ? 11.053 -27.339 1.075 1.00 53.97 89 SER A C 1
ATOM 685 O O . SER A 1 89 ? 10.242 -28.255 0.954 1.00 53.97 89 SER A O 1
ATOM 687 N N . ASN A 1 90 ? 11.380 -26.842 2.271 1.00 55.56 90 ASN A N 1
ATOM 688 C CA . ASN A 1 90 ? 10.517 -27.019 3.438 1.00 55.56 90 ASN A CA 1
ATOM 689 C C . ASN A 1 90 ? 9.293 -26.108 3.268 1.00 55.56 90 ASN A C 1
ATOM 691 O O . ASN A 1 90 ? 9.126 -25.119 3.981 1.00 55.56 90 ASN A O 1
ATOM 695 N N . GLN A 1 91 ? 8.420 -26.429 2.310 1.00 56.81 91 GLN A N 1
ATOM 696 C CA . GLN A 1 91 ? 7.047 -25.945 2.359 1.00 56.81 91 GLN A CA 1
ATOM 697 C C . GLN A 1 91 ? 6.309 -26.791 3.388 1.00 56.81 91 GLN A C 1
ATOM 699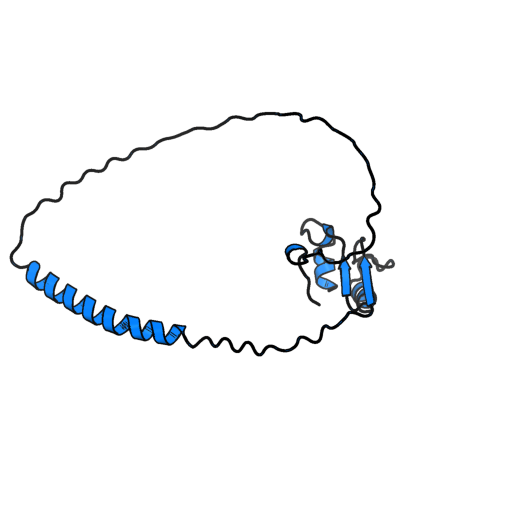 O O . GLN A 1 91 ? 5.584 -27.728 3.070 1.00 56.81 91 GLN A O 1
ATOM 704 N N . SER A 1 92 ? 6.523 -26.435 4.655 1.00 52.62 92 SER A N 1
ATOM 705 C CA . SER A 1 92 ? 5.509 -26.675 5.667 1.00 52.62 92 SER A CA 1
ATOM 706 C C . SER A 1 92 ? 4.268 -25.948 5.167 1.00 52.62 92 SER A C 1
ATOM 708 O O . SER A 1 92 ? 4.231 -24.716 5.133 1.00 52.62 92 SER A O 1
ATOM 710 N N . SER A 1 93 ? 3.302 -26.713 4.669 1.00 58.34 93 SER A N 1
ATOM 711 C CA . SER A 1 93 ? 1.958 -26.247 4.373 1.00 58.34 93 SER A CA 1
ATOM 712 C C . SER A 1 93 ? 1.329 -25.831 5.697 1.00 58.34 93 SER A C 1
ATOM 714 O O . SER A 1 93 ? 0.570 -26.579 6.316 1.00 58.34 93 SER A O 1
ATOM 716 N N . SER A 1 94 ? 1.701 -24.643 6.171 1.00 59.31 94 SER A N 1
ATOM 717 C CA . SER A 1 94 ? 0.950 -23.952 7.192 1.00 59.31 94 SER A CA 1
ATOM 718 C C . SER A 1 94 ? -0.422 -23.724 6.580 1.00 59.31 94 SER A C 1
ATOM 720 O O . SER A 1 94 ? -0.575 -23.002 5.597 1.00 59.31 94 SER A O 1
ATOM 722 N N . SER A 1 95 ? -1.420 -24.416 7.125 1.00 59.94 95 SER A N 1
ATOM 723 C CA . SER A 1 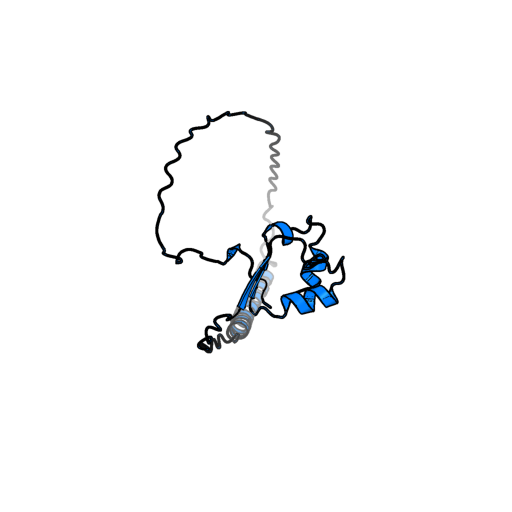95 ? -2.810 -24.019 6.969 1.00 59.94 95 SER A CA 1
ATOM 724 C C . SER A 1 95 ? -2.868 -22.561 7.403 1.00 59.94 95 SER A C 1
ATOM 726 O O . SER A 1 95 ? -2.869 -22.267 8.602 1.00 59.94 95 SER A O 1
ATOM 728 N N . SER A 1 96 ? -2.804 -21.646 6.438 1.00 69.44 96 SER A N 1
ATOM 729 C CA . SER A 1 96 ? -2.911 -20.226 6.692 1.00 69.44 96 SER A CA 1
ATOM 730 C C . SER A 1 96 ? -4.299 -20.040 7.269 1.00 69.44 96 SER A C 1
ATOM 732 O O . SER A 1 96 ? -5.301 -20.188 6.575 1.00 69.44 96 SER A O 1
ATOM 734 N N . ASN A 1 97 ? -4.367 -19.809 8.581 1.00 69.44 97 ASN A N 1
ATOM 735 C CA . ASN A 1 97 ? -5.594 -19.348 9.202 1.00 69.44 97 ASN A CA 1
ATOM 736 C C . ASN A 1 97 ? -6.035 -18.146 8.373 1.00 69.44 97 ASN A C 1
ATOM 738 O O . ASN A 1 97 ? -5.329 -17.134 8.331 1.00 69.44 97 ASN A O 1
ATOM 742 N N . VAL A 1 98 ? -7.136 -18.308 7.637 1.00 74.12 98 VAL A N 1
ATOM 743 C CA . VAL A 1 98 ? -7.707 -17.243 6.824 1.00 74.12 98 VAL A CA 1
ATOM 744 C C . VAL A 1 98 ? -8.193 -16.215 7.828 1.00 74.12 98 VAL A C 1
ATOM 746 O O . VAL A 1 98 ? -9.265 -16.347 8.413 1.00 74.12 98 VAL A O 1
ATOM 749 N N . ASN A 1 99 ? -7.333 -15.240 8.111 1.00 75.31 99 ASN A N 1
ATOM 750 C CA . ASN A 1 99 ? -7.657 -14.142 8.993 1.00 75.31 99 ASN A CA 1
ATOM 751 C C . ASN A 1 99 ? -8.646 -13.263 8.234 1.00 75.31 99 ASN A C 1
ATOM 753 O O . ASN A 1 99 ? -8.251 -12.451 7.398 1.00 75.31 99 ASN A O 1
ATOM 757 N N . VAL A 1 100 ? -9.934 -13.519 8.451 1.00 83.50 100 VAL A N 1
ATOM 758 C CA . VAL A 1 100 ? -11.007 -12.723 7.867 1.00 83.50 100 VAL A CA 1
ATOM 759 C C . VAL A 1 100 ? -10.995 -11.374 8.589 1.00 83.50 100 VAL A C 1
ATOM 761 O O . VAL A 1 100 ? -11.284 -11.341 9.790 1.00 83.50 100 VAL A O 1
ATOM 764 N N . PRO A 1 101 ? -10.647 -10.267 7.907 1.00 85.94 101 PRO A N 1
ATOM 765 C CA . PRO A 1 101 ? -10.665 -8.951 8.530 1.00 85.94 101 PRO A CA 1
ATOM 766 C C . PRO A 1 101 ? -12.094 -8.641 8.981 1.00 85.94 101 PRO A C 1
ATOM 768 O O . PRO A 1 101 ? -13.044 -8.803 8.212 1.00 85.94 101 PRO A O 1
ATOM 771 N N . LYS A 1 102 ? -12.264 -8.216 10.236 1.00 89.69 102 LYS A N 1
ATOM 772 C CA . LYS A 1 102 ? -13.590 -7.914 10.795 1.00 89.69 102 LYS A CA 1
ATOM 773 C C . LYS A 1 102 ? -14.036 -6.506 10.415 1.00 89.69 102 LYS A C 1
ATOM 775 O O . LYS A 1 102 ? -15.233 -6.255 10.308 1.00 89.69 102 LYS A O 1
ATOM 780 N N . ARG A 1 103 ? -13.081 -5.589 10.232 1.00 94.25 103 ARG A N 1
ATOM 781 C CA . ARG A 1 103 ? -13.324 -4.172 9.936 1.00 94.25 103 ARG A CA 1
ATOM 782 C C . ARG A 1 103 ? -12.590 -3.754 8.664 1.00 94.25 103 ARG A C 1
ATOM 784 O O . ARG A 1 103 ? -11.363 -3.702 8.650 1.00 94.25 103 ARG A O 1
ATOM 791 N N . LEU A 1 104 ? -13.360 -3.448 7.620 1.00 94.06 104 LEU A N 1
ATOM 792 C CA . LEU A 1 104 ? -12.880 -2.946 6.331 1.00 94.06 104 LEU A CA 1
ATOM 793 C C . LEU A 1 104 ? -13.171 -1.444 6.212 1.00 94.06 104 LEU A C 1
ATOM 795 O O . LEU A 1 104 ? -14.324 -1.035 6.334 1.00 94.06 104 LEU A O 1
ATOM 799 N N . GLY A 1 105 ? -12.140 -0.644 5.946 1.00 93.62 105 GLY A N 1
ATOM 800 C CA . GLY A 1 105 ? -12.260 0.760 5.555 1.00 93.62 105 GLY A CA 1
ATOM 801 C C . GLY A 1 105 ? -12.030 0.921 4.053 1.00 93.62 105 GLY A C 1
ATOM 802 O O . GLY A 1 105 ? -11.091 0.344 3.513 1.00 93.62 105 GLY A O 1
ATOM 803 N N . ILE A 1 106 ? -12.864 1.703 3.370 1.00 95.12 106 ILE A N 1
ATOM 804 C CA . ILE A 1 106 ? -12.655 2.077 1.964 1.00 95.12 106 ILE A CA 1
ATOM 805 C C . ILE A 1 106 ? -12.601 3.599 1.903 1.00 95.12 106 ILE A C 1
ATOM 807 O O . ILE A 1 106 ? -13.531 4.264 2.362 1.00 95.12 106 ILE A O 1
ATOM 811 N N . TYR A 1 107 ? -11.510 4.151 1.375 1.00 95.50 107 TYR A N 1
ATOM 812 C CA . TYR A 1 107 ? -11.266 5.590 1.394 1.00 95.50 107 TYR A CA 1
ATOM 813 C C . TYR A 1 107 ? -10.740 6.100 0.044 1.00 95.50 107 TYR A C 1
ATOM 815 O O . TYR A 1 107 ? -9.711 5.648 -0.450 1.00 95.50 107 TYR A O 1
ATOM 823 N N . TYR A 1 108 ? -11.449 7.072 -0.541 1.00 94.19 108 TYR A N 1
ATOM 824 C CA . TYR A 1 108 ? -11.179 7.626 -1.880 1.00 94.19 108 TYR A CA 1
ATOM 825 C C . TYR A 1 108 ? -10.635 9.067 -1.864 1.00 94.19 108 TYR A C 1
ATOM 827 O O . TYR A 1 108 ? -10.575 9.714 -2.904 1.00 94.19 108 TYR A O 1
ATOM 835 N N . GLY A 1 109 ? -10.276 9.594 -0.691 1.00 93.25 109 GLY A N 1
ATOM 836 C CA . GLY A 1 109 ? -9.728 10.944 -0.538 1.00 93.25 109 GLY A CA 1
ATOM 837 C C . GLY A 1 109 ? -8.211 10.957 -0.365 1.00 93.25 109 GLY A C 1
ATOM 838 O O . GLY A 1 109 ? -7.535 9.961 -0.593 1.00 93.25 109 GLY A O 1
ATOM 839 N N . TRP A 1 110 ? -7.690 12.086 0.118 1.00 95.50 110 TRP A N 1
ATOM 840 C CA . TRP A 1 110 ? -6.295 12.230 0.548 1.00 95.50 110 TRP A CA 1
ATOM 841 C C . TRP A 1 110 ? -6.160 11.708 1.984 1.00 95.50 110 TRP A C 1
ATOM 843 O O . TRP A 1 110 ? -6.815 12.271 2.876 1.00 95.50 110 TRP A O 1
ATOM 853 N N . PRO A 1 111 ? -5.424 10.606 2.244 1.00 95.81 111 PRO A N 1
ATOM 854 C CA . PRO A 1 111 ? -5.291 10.054 3.592 1.00 95.81 111 PRO A CA 1
ATOM 855 C C . PRO A 1 111 ? -4.729 11.054 4.607 1.00 95.81 111 PRO A C 1
ATOM 857 O O . PRO A 1 111 ? -5.117 11.010 5.773 1.00 95.81 111 PRO A O 1
ATOM 860 N N . SER A 1 112 ? -3.907 12.014 4.176 1.00 95.94 112 SER A N 1
ATOM 861 C CA . SER A 1 112 ? -3.386 13.084 5.041 1.00 95.94 112 SER A CA 1
ATOM 862 C C . SER A 1 112 ? -4.432 14.116 5.481 1.00 95.94 112 SER A C 1
ATOM 864 O O . SER A 1 112 ? -4.182 14.888 6.404 1.00 95.94 112 SER A O 1
ATOM 866 N N . LEU A 1 113 ? -5.612 14.138 4.857 1.00 96.12 113 LEU A N 1
ATOM 867 C CA . LEU A 1 113 ? -6.707 15.064 5.173 1.00 96.12 113 LEU A CA 1
ATOM 868 C C . LEU A 1 113 ? -7.916 14.363 5.804 1.00 96.12 113 LEU A C 1
ATOM 870 O O . LEU A 1 113 ? -8.966 14.986 5.989 1.00 96.12 113 LEU A O 1
ATOM 874 N N . VAL A 1 114 ? -7.780 13.079 6.147 1.00 95.50 114 VAL A N 1
ATOM 875 C CA . VAL A 1 114 ? -8.869 12.284 6.719 1.00 95.50 114 VAL A CA 1
ATOM 876 C C . VAL A 1 114 ? -9.460 12.974 7.950 1.00 95.50 114 VAL A C 1
ATOM 878 O O . VAL A 1 114 ? -8.731 13.451 8.812 1.00 95.50 114 VAL A O 1
ATOM 881 N N . GLN A 1 115 ? -10.791 13.087 8.005 1.00 94.12 115 GLN A N 1
ATOM 882 C CA . GLN A 1 115 ? -11.525 13.746 9.100 1.00 94.12 115 GLN A CA 1
ATOM 883 C C . GLN A 1 115 ? -10.973 15.133 9.507 1.00 94.12 115 GLN A C 1
ATOM 885 O O . GLN A 1 115 ? -11.081 15.531 10.664 1.00 94.12 115 GLN A O 1
ATOM 890 N N . GLY A 1 116 ? -10.385 15.885 8.569 1.00 93.88 116 GLY A N 1
ATOM 891 C CA . GLY A 1 116 ? -9.903 17.243 8.836 1.00 93.88 116 GLY A CA 1
ATOM 892 C C . GLY A 1 116 ? -8.575 17.322 9.597 1.00 93.88 116 GLY A C 1
ATOM 893 O O . GLY A 1 116 ? -8.271 18.369 10.168 1.00 93.88 116 GLY A O 1
ATOM 894 N N . VAL A 1 117 ? -7.752 16.266 9.587 1.00 94.19 117 VAL A N 1
ATOM 895 C CA . VAL A 1 117 ? -6.431 16.265 10.253 1.00 94.19 117 VAL A CA 1
ATOM 896 C C . VAL A 1 117 ? -5.381 17.183 9.601 1.00 94.19 117 VAL A C 1
ATOM 898 O O . VAL A 1 117 ? -4.298 17.337 10.159 1.00 94.19 117 VAL A O 1
ATOM 901 N N . GLN A 1 118 ? -5.694 17.829 8.467 1.00 94.19 118 GLN A N 1
ATOM 902 C CA . GLN A 1 118 ? -4.897 18.906 7.843 1.00 94.19 118 GLN A CA 1
ATOM 903 C C . GLN A 1 118 ? -3.400 18.570 7.661 1.00 94.19 118 GLN A C 1
ATOM 905 O O . GLN A 1 118 ? -2.536 19.421 7.855 1.00 94.19 118 GLN A O 1
ATOM 910 N N . GLY A 1 119 ? -3.073 17.325 7.306 1.00 92.81 119 GLY A N 1
ATOM 911 C CA . GLY A 1 119 ? -1.693 16.874 7.104 1.00 92.81 119 GLY A CA 1
ATOM 912 C C . GLY A 1 119 ? -1.020 16.270 8.340 1.00 92.81 119 GLY A C 1
ATOM 913 O O . GLY A 1 119 ? 0.129 15.841 8.255 1.00 92.81 119 GLY A O 1
ATOM 914 N N . ASN A 1 120 ? -1.701 16.189 9.488 1.00 96.38 120 ASN A N 1
ATOM 915 C CA . ASN A 1 120 ? -1.168 15.515 10.672 1.00 96.38 120 ASN A CA 1
ATOM 916 C C . ASN A 1 120 ? -1.209 13.985 10.500 1.00 96.38 120 ASN A C 1
ATOM 918 O O . ASN A 1 120 ? -2.222 13.332 10.766 1.00 96.38 120 ASN A O 1
ATOM 922 N N . LEU A 1 121 ? -0.078 13.413 10.080 1.00 96.75 121 LEU A N 1
ATOM 923 C CA . LEU A 1 121 ? 0.049 11.984 9.779 1.00 96.75 121 LEU A CA 1
ATOM 924 C C . LEU A 1 121 ? -0.191 11.090 11.002 1.00 96.75 121 LEU A C 1
ATOM 926 O O . LEU A 1 121 ? -0.812 10.041 10.873 1.00 96.75 121 LEU A O 1
ATOM 930 N N . THR A 1 122 ? 0.220 11.512 12.200 1.00 97.44 122 THR A N 1
ATOM 931 C CA . THR A 1 122 ? -0.008 10.745 13.438 1.00 97.44 122 THR A CA 1
ATOM 932 C C . THR A 1 122 ? -1.499 10.597 13.738 1.00 97.44 122 THR A C 1
ATOM 934 O O . THR A 1 122 ? -1.962 9.520 14.119 1.00 97.44 122 THR A O 1
ATOM 937 N N . ALA A 1 123 ? -2.272 11.666 13.535 1.00 97.19 123 ALA A N 1
ATOM 938 C CA . ALA A 1 123 ? -3.722 11.618 13.689 1.00 97.19 123 ALA A CA 1
ATOM 939 C C . ALA A 1 123 ? -4.373 10.737 12.609 1.00 97.19 123 ALA A C 1
ATOM 941 O O . ALA A 1 123 ? -5.248 9.931 12.928 1.00 97.19 123 ALA A O 1
ATOM 942 N N . ALA A 1 124 ? -3.900 10.822 11.361 1.00 96.81 124 ALA A N 1
ATOM 943 C CA . ALA A 1 124 ? -4.367 9.962 10.274 1.00 96.81 124 ALA A CA 1
ATOM 944 C C . ALA A 1 124 ? -4.117 8.469 10.562 1.00 96.81 124 ALA A C 1
ATOM 946 O O . ALA A 1 124 ? -5.033 7.660 10.413 1.00 96.81 124 ALA A O 1
ATOM 947 N N . ILE A 1 125 ? -2.927 8.104 11.054 1.00 96.94 125 ILE A N 1
ATOM 948 C CA . ILE A 1 125 ? -2.592 6.729 11.470 1.00 96.94 125 ILE A CA 1
ATOM 949 C C . ILE A 1 125 ? -3.579 6.229 12.527 1.00 96.94 125 ILE A C 1
ATOM 951 O O . ILE A 1 125 ? -4.118 5.131 12.397 1.00 96.94 125 ILE A O 1
ATOM 955 N N . SER A 1 126 ? -3.870 7.045 13.545 1.00 97.00 126 SER A N 1
ATOM 956 C CA . SER A 1 126 ? -4.847 6.694 14.583 1.00 97.00 126 SER A CA 1
ATOM 957 C C . SER A 1 126 ? -6.225 6.388 13.980 1.00 97.00 126 SER A C 1
ATOM 959 O O . SER A 1 126 ? -6.831 5.361 14.295 1.00 97.00 126 SER A O 1
ATOM 961 N N . ILE A 1 127 ? -6.678 7.205 13.024 1.00 96.06 127 ILE A N 1
ATOM 962 C CA . ILE A 1 127 ? -7.963 7.017 12.337 1.00 96.06 127 ILE A CA 1
ATOM 963 C C . ILE A 1 127 ? -7.976 5.770 11.448 1.00 96.06 127 ILE A C 1
ATOM 965 O O . ILE A 1 127 ? -9.015 5.125 11.350 1.00 96.06 127 ILE A O 1
ATOM 969 N N . PHE A 1 128 ? -6.880 5.390 10.794 1.00 96.19 128 PHE A N 1
ATOM 970 C CA . PHE A 1 128 ? -6.871 4.174 9.971 1.00 96.19 128 PHE A CA 1
ATOM 971 C C . PHE A 1 128 ? -6.606 2.898 10.787 1.00 96.19 128 PHE A C 1
ATOM 973 O O . PHE A 1 128 ? -7.055 1.824 10.391 1.00 96.19 128 PHE A O 1
ATOM 980 N N . SER A 1 129 ? -5.991 3.009 11.970 1.00 95.44 129 SER A N 1
ATOM 981 C CA . SER A 1 129 ? -5.659 1.870 12.848 1.00 95.44 129 SER A CA 1
ATOM 982 C C . SER A 1 129 ? -6.869 1.116 13.420 1.00 95.44 129 SER A C 1
ATOM 984 O O . SER A 1 129 ? -6.748 -0.021 13.872 1.00 95.44 129 SER A O 1
ATOM 986 N N . GLN A 1 130 ? -8.053 1.730 13.390 1.00 94.75 130 GLN A N 1
ATOM 987 C CA . GLN A 1 130 ? -9.314 1.103 13.807 1.00 94.75 130 GLN A CA 1
ATOM 988 C C . GLN A 1 130 ? -9.845 0.073 12.796 1.00 94.75 130 GLN A C 1
ATOM 990 O O . GLN A 1 130 ? -10.749 -0.696 13.139 1.00 94.75 130 GLN A O 1
ATOM 995 N N . PHE A 1 131 ? -9.294 0.030 11.579 1.00 94.56 131 PHE A N 1
ATOM 996 C CA . PHE A 1 131 ? -9.649 -0.945 10.552 1.00 94.56 131 PHE A CA 1
ATOM 997 C C . PHE A 1 131 ? -8.581 -2.035 10.457 1.00 94.56 131 PHE A C 1
ATOM 999 O O . PHE A 1 131 ? -7.386 -1.769 10.541 1.00 94.56 131 PHE A O 1
ATOM 1006 N N . ASP A 1 132 ? -9.016 -3.274 10.237 1.00 92.88 132 ASP A N 1
ATOM 1007 C CA . ASP A 1 132 ? -8.100 -4.403 10.058 1.00 92.88 132 ASP A CA 1
ATOM 1008 C C . ASP A 1 132 ? -7.574 -4.453 8.608 1.00 92.88 132 ASP A C 1
ATOM 1010 O O . ASP A 1 132 ? -6.479 -4.949 8.341 1.00 92.88 132 ASP A O 1
ATOM 1014 N N . LEU A 1 133 ? -8.367 -3.930 7.666 1.00 92.56 133 LEU A N 1
ATOM 1015 C CA . LEU A 1 133 ? -8.024 -3.762 6.259 1.00 92.56 133 LEU A CA 1
ATOM 1016 C C . LEU A 1 133 ? -8.513 -2.392 5.785 1.00 92.56 133 LEU A C 1
ATOM 1018 O O . LEU A 1 133 ? -9.673 -2.045 5.996 1.00 92.56 133 LEU A O 1
ATOM 1022 N N . VAL A 1 134 ? -7.648 -1.633 5.115 1.00 94.31 134 VAL A N 1
ATOM 1023 C CA . VAL A 1 134 ? -8.006 -0.364 4.472 1.00 94.31 134 VAL A CA 1
ATOM 1024 C C . VAL A 1 134 ? -7.701 -0.470 2.985 1.00 94.31 134 VAL A C 1
ATOM 1026 O O . VAL A 1 134 ? -6.616 -0.899 2.599 1.00 94.31 134 VAL A O 1
ATOM 1029 N N . VAL A 1 135 ? -8.670 -0.095 2.157 1.00 94.19 135 VAL A N 1
ATOM 1030 C CA . VAL A 1 135 ? -8.540 -0.012 0.703 1.00 94.19 135 VAL A CA 1
ATOM 1031 C C . VAL A 1 135 ? -8.555 1.457 0.317 1.00 94.19 135 VAL A C 1
ATOM 1033 O O . VAL A 1 135 ? -9.516 2.172 0.607 1.00 94.19 135 VAL A O 1
ATOM 1036 N N . PHE A 1 136 ? -7.493 1.894 -0.348 1.00 95.50 136 PHE A N 1
ATOM 1037 C CA . PHE A 1 136 ? -7.423 3.223 -0.935 1.00 95.50 136 PHE A CA 1
ATOM 1038 C C . PHE A 1 136 ? -7.758 3.183 -2.424 1.00 95.50 136 PHE A C 1
ATOM 1040 O O . PHE A 1 136 ? -7.588 2.154 -3.080 1.00 95.50 136 PHE A O 1
ATOM 1047 N N . GLY A 1 137 ? -8.230 4.310 -2.956 1.00 90.75 137 GLY A N 1
ATOM 1048 C CA . GLY A 1 137 ? -8.423 4.471 -4.396 1.00 90.75 137 GLY A CA 1
ATOM 1049 C C . GLY A 1 137 ? -7.110 4.328 -5.175 1.00 90.75 137 GLY A C 1
ATOM 1050 O O . GLY A 1 137 ? -6.063 4.774 -4.715 1.00 90.75 137 GLY A O 1
ATOM 1051 N N . ASP A 1 138 ? -7.181 3.747 -6.376 1.00 87.31 138 ASP A N 1
ATOM 1052 C CA . ASP A 1 138 ? -6.021 3.404 -7.220 1.00 87.31 138 ASP A CA 1
ATOM 1053 C C . ASP A 1 138 ? -5.083 4.593 -7.499 1.00 87.31 138 ASP A C 1
ATOM 1055 O O . ASP A 1 138 ? -3.862 4.459 -7.494 1.00 87.31 138 ASP A O 1
ATOM 1059 N N . GLY A 1 139 ? -5.644 5.801 -7.620 1.00 91.06 139 GLY A N 1
ATOM 1060 C CA . GLY A 1 139 ? -4.871 7.022 -7.852 1.00 91.06 139 GLY A CA 1
ATOM 1061 C C . GLY A 1 139 ? -3.785 7.294 -6.804 1.00 91.06 139 GLY A C 1
ATOM 1062 O O . GLY A 1 139 ? -2.752 7.860 -7.153 1.00 91.06 139 GLY A O 1
ATOM 1063 N N . ILE A 1 140 ? -3.958 6.850 -5.550 1.00 94.00 140 ILE A N 1
ATOM 1064 C CA . ILE A 1 140 ? -2.972 7.066 -4.476 1.00 94.00 140 ILE A CA 1
ATOM 1065 C C . ILE A 1 140 ? -1.685 6.257 -4.688 1.00 94.00 140 ILE A C 1
ATOM 1067 O O . ILE A 1 140 ? -0.621 6.620 -4.181 1.00 94.00 140 ILE A O 1
ATOM 1071 N N . ALA A 1 141 ? -1.779 5.142 -5.420 1.00 90.44 141 ALA A N 1
ATOM 1072 C CA . ALA A 1 141 ? -0.649 4.261 -5.684 1.00 90.44 141 ALA A CA 1
ATOM 1073 C C . ALA A 1 141 ? 0.341 4.890 -6.675 1.00 90.44 141 ALA A C 1
ATOM 1075 O O . ALA A 1 141 ? 1.515 4.520 -6.679 1.00 90.44 141 ALA A O 1
ATOM 1076 N N . SER A 1 142 ? -0.108 5.861 -7.478 1.00 93.69 142 SER A N 1
ATOM 1077 C CA . SER A 1 142 ? 0.754 6.579 -8.411 1.00 93.69 142 SER A CA 1
ATOM 1078 C C . SER A 1 142 ? 1.730 7.510 -7.675 1.00 93.69 142 SER A C 1
ATOM 1080 O O . SER A 1 142 ? 1.281 8.362 -6.905 1.00 93.69 142 SER A O 1
ATOM 1082 N N . PRO A 1 143 ? 3.043 7.465 -7.980 1.00 95.44 143 PRO A N 1
ATOM 1083 C CA . PRO A 1 143 ? 4.017 8.423 -7.453 1.00 95.44 143 PRO A CA 1
ATOM 1084 C C . PRO A 1 143 ? 3.742 9.881 -7.841 1.00 95.44 143 PRO A C 1
ATOM 1086 O O . PRO A 1 143 ? 4.254 10.791 -7.196 1.00 95.44 143 PRO A O 1
ATOM 1089 N N . SER A 1 144 ? 2.955 10.119 -8.898 1.00 95.69 144 SER A N 1
ATOM 1090 C CA . SER A 1 144 ? 2.553 11.469 -9.314 1.00 95.69 144 SER A CA 1
ATOM 1091 C C . SER A 1 144 ? 1.439 12.069 -8.450 1.00 95.69 144 SER A C 1
ATOM 1093 O O . SER A 1 144 ? 1.161 13.263 -8.561 1.00 95.69 144 SER A O 1
ATOM 1095 N N . HIS A 1 145 ? 0.788 11.272 -7.598 1.00 95.12 145 HIS A N 1
ATOM 1096 C CA . HIS A 1 145 ? -0.260 11.756 -6.710 1.00 95.12 145 HIS A CA 1
ATOM 1097 C C . HIS A 1 145 ? 0.344 12.556 -5.546 1.00 95.12 145 HIS A C 1
ATOM 1099 O O . HIS A 1 145 ? 1.256 12.086 -4.867 1.00 95.12 145 HIS A O 1
ATOM 1105 N N . GLY A 1 146 ? -0.199 13.745 -5.262 1.00 95.94 146 GLY A N 1
ATOM 1106 C CA . GLY A 1 146 ? 0.362 14.664 -4.257 1.00 95.94 146 GLY A CA 1
ATOM 1107 C C . GLY A 1 146 ? 0.453 14.088 -2.837 1.00 95.94 146 GLY A C 1
ATOM 1108 O O . GLY A 1 146 ? 1.325 14.476 -2.069 1.00 95.94 146 GLY A O 1
ATOM 1109 N N . ASP A 1 147 ? -0.409 13.125 -2.510 1.00 94.56 147 ASP A N 1
ATOM 1110 C CA . ASP A 1 147 ? -0.460 12.474 -1.194 1.00 94.56 147 ASP A CA 1
ATOM 1111 C C . ASP A 1 147 ? 0.178 11.070 -1.146 1.00 94.56 147 ASP A C 1
ATOM 1113 O O . ASP A 1 147 ? -0.003 10.331 -0.175 1.00 94.56 147 ASP A O 1
ATOM 1117 N N . HIS A 1 148 ? 0.920 10.679 -2.189 1.00 95.06 148 HIS A N 1
ATOM 1118 C CA . HIS A 1 148 ? 1.544 9.355 -2.290 1.00 95.06 148 HIS A CA 1
ATOM 1119 C C . HIS A 1 148 ? 2.512 9.074 -1.127 1.00 95.06 148 HIS A C 1
ATOM 1121 O O . HIS A 1 148 ? 2.363 8.087 -0.407 1.00 95.06 148 HIS A O 1
ATOM 1127 N N . THR A 1 149 ? 3.465 9.980 -0.886 1.00 96.69 149 THR A N 1
ATOM 1128 C CA . THR A 1 149 ? 4.478 9.848 0.178 1.00 96.69 149 THR A CA 1
ATOM 1129 C C . THR A 1 149 ? 3.855 9.817 1.577 1.00 96.69 149 THR A C 1
ATOM 1131 O O . THR A 1 149 ? 4.260 9.032 2.434 1.00 96.69 149 THR A O 1
ATOM 1134 N N . ASN A 1 150 ? 2.820 10.629 1.805 1.00 95.94 150 ASN A N 1
ATOM 1135 C CA . ASN A 1 150 ? 2.100 10.656 3.078 1.00 95.94 150 ASN A CA 1
ATOM 1136 C C . ASN A 1 150 ? 1.353 9.342 3.315 1.00 95.94 150 ASN A C 1
ATOM 1138 O O . ASN A 1 150 ? 1.396 8.800 4.417 1.00 95.94 150 ASN A O 1
ATOM 1142 N N . THR A 1 151 ? 0.729 8.792 2.271 1.00 95.56 151 THR A N 1
ATOM 1143 C CA . THR A 1 151 ? 0.023 7.507 2.347 1.00 95.56 151 THR A CA 1
ATOM 1144 C C . THR A 1 151 ? 0.969 6.373 2.722 1.00 95.56 151 THR A C 1
ATOM 1146 O O . THR A 1 151 ? 0.618 5.576 3.583 1.00 95.56 151 THR A O 1
ATOM 1149 N N . GLN A 1 152 ? 2.189 6.337 2.170 1.00 94.88 152 GLN A N 1
ATOM 1150 C CA . GLN A 1 152 ? 3.211 5.354 2.563 1.00 94.88 152 GLN A CA 1
ATOM 1151 C C . GLN A 1 152 ? 3.606 5.448 4.042 1.00 94.88 152 GLN A C 1
ATOM 1153 O O . GLN A 1 152 ? 3.989 4.448 4.632 1.00 94.88 152 GLN A O 1
ATOM 1158 N N . THR A 1 153 ? 3.522 6.639 4.638 1.00 95.31 153 THR A N 1
ATOM 1159 C CA . THR A 1 153 ? 3.824 6.843 6.064 1.00 95.31 153 THR A CA 1
ATOM 1160 C C . THR A 1 153 ? 2.669 6.390 6.964 1.00 95.31 153 THR A C 1
ATOM 1162 O O . THR A 1 153 ? 2.886 6.051 8.124 1.00 95.31 153 THR A O 1
ATOM 1165 N N . ILE A 1 154 ? 1.436 6.402 6.448 1.00 92.50 154 ILE A N 1
ATOM 1166 C CA . ILE A 1 154 ? 0.218 6.104 7.211 1.00 92.50 154 ILE A CA 1
ATOM 1167 C C . ILE A 1 154 ? -0.016 4.588 7.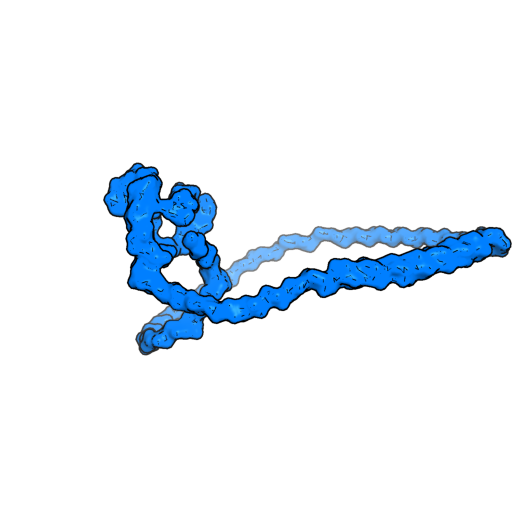397 1.00 92.50 154 ILE A C 1
ATOM 1169 O O . ILE A 1 154 ? -0.697 4.212 8.355 1.00 92.50 154 ILE A O 1
ATOM 1173 N N . ILE A 1 155 ? 0.520 3.722 6.523 1.00 88.00 155 ILE A N 1
ATOM 1174 C CA . ILE A 1 155 ? 0.221 2.268 6.483 1.00 88.00 155 ILE A CA 1
ATOM 1175 C C . ILE A 1 155 ? 1.387 1.325 6.765 1.00 88.00 155 ILE A C 1
ATOM 1177 O O . ILE A 1 155 ? 2.543 1.675 6.461 1.00 88.00 155 ILE A O 1
#

Radius of gyration: 33.1 Å; chains: 1; bounding box: 84×53×60 Å

Secondary structure (DSSP, 8-state):
-----GGG---TT------------------------------------------SSHHHHHHHHHHHHHHHHHHHHHHHHHHHTT---------------S-EEEE-S-GGGGGG-TT-HHHHHHHHHT-SEEEE-GGGGSTTSTTHHHHHHH-

Sequence (155 aa):
VRIVPTSTINVYQLQRKSVRFDTNDEVDEDEEEDKRSKRRIGYASGCCCTSSNGFTKLGLALMITGVLFLVIVAAIIPLVFILKNNAGSNQSSSSSNVNVPKRLGIYYGWPSLVQGVQGNLTAAISIFSQFDLVVFGDGIASPSHGDHTNTQTII

pLDDT: mean 72.23, std 19.6, range [38.41, 97.44]

Organism: NCBI:txid392030

Foldseek 3Di:
DDPDPPVPDPVPPPDDDDPDDDDDDDDDDDDDDDDDDDDDDDDDDDDDDDDDDDPDPVVVVCVVVVVVVVVVCVVVVVVVVVVPPPPDPPPPVDPPPPPDWPFEAEEEDQLCCPPHVVNPLVVSLVVCVVGPYYHYDPLLCDPPDPRVVSVVSSD